Protein AF-A0A3P7HW09-F1 (afdb_monomer_lite)

Structure (mmCIF, N/CA/C/O backbone):
data_AF-A0A3P7HW09-F1
#
_entry.id   AF-A0A3P7HW09-F1
#
loop_
_atom_site.group_PDB
_atom_site.id
_atom_site.type_symbol
_atom_site.label_atom_id
_atom_site.label_alt_id
_atom_site.label_comp_id
_atom_site.label_asym_id
_atom_site.label_entity_id
_atom_site.label_seq_id
_atom_site.pdbx_PDB_ins_code
_atom_site.Cartn_x
_atom_site.Cartn_y
_atom_site.Cartn_z
_atom_site.occupancy
_atom_site.B_iso_or_equiv
_atom_site.auth_seq_id
_atom_site.auth_comp_id
_atom_site.auth_asym_id
_atom_site.auth_atom_id
_atom_site.pdbx_PDB_model_num
ATOM 1 N N . ILE A 1 1 ? 21.270 4.323 -43.200 1.00 62.78 1 ILE A N 1
ATOM 2 C CA . ILE A 1 1 ? 20.380 5.464 -42.872 1.00 62.78 1 ILE A CA 1
ATOM 3 C C . ILE A 1 1 ? 18.947 4.964 -42.692 1.00 62.78 1 ILE A C 1
ATOM 5 O O . ILE A 1 1 ? 18.526 4.910 -41.552 1.00 62.78 1 ILE A O 1
ATOM 9 N N . ILE A 1 2 ? 18.286 4.413 -43.722 1.00 70.62 2 ILE A N 1
ATOM 10 C CA . ILE A 1 2 ? 16.914 3.852 -43.611 1.00 70.62 2 ILE A CA 1
ATOM 11 C C . ILE A 1 2 ? 16.762 2.807 -42.480 1.00 70.62 2 ILE A C 1
ATOM 13 O O . ILE A 1 2 ? 15.769 2.814 -41.759 1.00 70.62 2 ILE A O 1
ATOM 17 N N . GLN A 1 3 ? 17.759 1.935 -42.275 1.00 79.44 3 GLN A N 1
ATOM 18 C CA . GLN A 1 3 ? 17.745 0.957 -41.176 1.00 79.44 3 GLN A CA 1
ATOM 19 C C . GLN A 1 3 ? 17.796 1.613 -39.780 1.00 79.44 3 GLN A C 1
ATOM 21 O O . GLN A 1 3 ? 17.077 1.188 -38.881 1.00 79.44 3 GLN A O 1
ATOM 26 N N . HIS A 1 4 ? 18.598 2.670 -39.602 1.00 86.94 4 HIS A N 1
ATOM 27 C CA . HIS A 1 4 ? 18.720 3.381 -38.319 1.00 86.94 4 HIS A CA 1
ATOM 28 C C . HIS A 1 4 ? 17.433 4.128 -37.960 1.00 86.94 4 HIS A C 1
ATOM 30 O O . HIS A 1 4 ? 17.040 4.165 -36.792 1.00 86.94 4 HIS A O 1
ATOM 36 N N . ASP A 1 5 ? 16.747 4.671 -38.967 1.00 86.19 5 ASP A N 1
ATOM 37 C CA . ASP A 1 5 ? 15.460 5.344 -38.788 1.00 86.19 5 ASP A CA 1
ATOM 38 C C . ASP A 1 5 ? 14.373 4.347 -38.350 1.00 86.19 5 ASP A C 1
ATOM 40 O O . ASP A 1 5 ? 13.615 4.618 -37.415 1.00 86.19 5 ASP A O 1
ATOM 44 N N . ALA A 1 6 ? 14.343 3.155 -38.959 1.00 90.50 6 ALA A N 1
ATOM 45 C CA . ALA A 1 6 ? 13.417 2.085 -38.588 1.00 90.50 6 ALA A CA 1
ATOM 46 C C . ALA A 1 6 ? 13.662 1.562 -37.160 1.00 90.50 6 ALA A C 1
ATOM 48 O O . ALA A 1 6 ? 12.720 1.426 -36.381 1.00 90.50 6 ALA A O 1
ATOM 49 N N . GLU A 1 7 ? 14.919 1.314 -36.784 1.00 90.56 7 GLU A N 1
ATOM 50 C CA . GLU A 1 7 ? 15.292 0.889 -35.426 1.00 90.56 7 GLU A CA 1
ATOM 51 C C . GLU A 1 7 ? 14.900 1.936 -34.369 1.00 90.56 7 GLU A C 1
ATOM 53 O O . GLU A 1 7 ? 14.330 1.594 -33.332 1.00 90.56 7 GLU A O 1
ATOM 58 N N . SER A 1 8 ? 15.135 3.221 -34.650 1.00 91.75 8 SER A N 1
ATOM 59 C CA . SER A 1 8 ? 14.781 4.325 -33.746 1.00 91.75 8 SER A CA 1
ATOM 60 C C . SER A 1 8 ? 13.266 4.490 -33.592 1.00 91.75 8 SER A C 1
ATOM 62 O O . SER A 1 8 ? 12.761 4.718 -32.487 1.00 91.75 8 SER A O 1
ATOM 64 N N . SER A 1 9 ? 12.525 4.344 -34.693 1.00 93.56 9 SER A N 1
ATOM 65 C CA . SER A 1 9 ? 11.061 4.343 -34.685 1.00 93.56 9 SER A CA 1
ATOM 66 C C . SER A 1 9 ? 10.514 3.187 -33.842 1.00 93.56 9 SER A C 1
ATOM 68 O O . SER A 1 9 ? 9.700 3.409 -32.941 1.00 93.56 9 SER A O 1
ATOM 70 N N . ASN A 1 10 ? 11.052 1.979 -34.036 1.00 95.38 10 ASN A N 1
ATOM 71 C CA . ASN A 1 10 ? 10.677 0.798 -33.261 1.00 95.38 10 ASN A CA 1
ATOM 72 C C . ASN A 1 10 ? 10.958 0.983 -31.763 1.00 95.38 10 ASN A C 1
ATOM 74 O O . ASN A 1 10 ? 10.102 0.663 -30.937 1.00 95.38 10 ASN A O 1
ATOM 78 N N . GLN A 1 11 ? 12.115 1.547 -31.398 1.00 94.88 11 GLN A N 1
ATOM 79 C CA . GLN A 1 11 ? 12.465 1.802 -29.997 1.00 94.88 11 GLN A CA 1
ATOM 80 C C . GLN A 1 11 ? 11.530 2.834 -29.350 1.00 94.88 11 GLN A C 1
ATOM 82 O O . GLN A 1 11 ? 11.140 2.691 -28.186 1.00 94.88 11 GLN A O 1
ATOM 87 N N . THR A 1 12 ? 11.121 3.853 -30.110 1.00 95.31 12 THR A N 1
ATOM 88 C CA . THR A 1 12 ? 10.157 4.868 -29.661 1.00 95.31 12 THR A CA 1
ATOM 89 C C . THR A 1 12 ? 8.784 4.244 -29.415 1.00 95.31 12 THR A C 1
ATOM 91 O O . THR A 1 12 ? 8.172 4.470 -28.368 1.00 95.31 12 THR A O 1
ATOM 94 N N . GLU A 1 13 ? 8.298 3.415 -30.342 1.00 97.06 13 GLU A N 1
ATOM 95 C CA . GLU A 1 13 ? 7.013 2.739 -30.184 1.00 97.06 13 GLU A CA 1
ATOM 96 C C . GLU A 1 13 ? 7.038 1.734 -29.025 1.00 97.06 13 GLU A C 1
ATOM 98 O O . GLU A 1 13 ? 6.112 1.702 -28.212 1.00 97.06 13 GLU A O 1
ATOM 103 N N . TYR A 1 14 ? 8.113 0.956 -28.895 1.00 97.62 14 TYR A N 1
ATOM 104 C CA . TYR A 1 14 ? 8.311 0.037 -27.778 1.00 97.62 14 TYR A CA 1
ATOM 105 C C . TYR A 1 14 ? 8.270 0.767 -26.428 1.00 97.62 14 TYR A C 1
ATOM 107 O O . TYR A 1 14 ? 7.512 0.379 -25.535 1.00 97.62 14 TYR A O 1
ATOM 115 N N . THR A 1 15 ? 9.008 1.874 -26.308 1.00 97.75 15 THR A N 1
ATOM 116 C CA . THR A 1 15 ? 9.030 2.740 -25.117 1.00 97.75 15 THR A CA 1
ATOM 117 C C . THR A 1 15 ? 7.631 3.248 -24.773 1.00 97.75 15 THR A C 1
ATOM 119 O O . THR A 1 15 ? 7.182 3.155 -23.625 1.00 97.75 15 THR A O 1
ATOM 122 N N . ARG A 1 16 ? 6.889 3.723 -25.778 1.00 98.00 16 ARG A N 1
ATOM 123 C CA . ARG A 1 16 ? 5.506 4.172 -25.604 1.00 98.00 16 ARG A CA 1
ATOM 124 C C . ARG A 1 16 ? 4.601 3.040 -25.116 1.00 98.00 16 ARG A C 1
ATOM 126 O O . ARG A 1 16 ? 3.890 3.213 -24.134 1.00 98.00 16 ARG A O 1
ATOM 133 N N . ARG A 1 17 ? 4.652 1.866 -25.748 1.00 98.50 17 ARG A N 1
ATOM 134 C CA . ARG A 1 17 ? 3.832 0.709 -25.350 1.00 98.50 17 ARG A CA 1
ATOM 135 C C . ARG A 1 17 ? 4.110 0.302 -23.902 1.00 98.50 17 ARG A C 1
ATOM 137 O O . ARG A 1 17 ? 3.175 0.129 -23.129 1.00 98.50 17 ARG A O 1
ATOM 144 N N . LYS A 1 18 ? 5.384 0.216 -23.503 1.00 98.50 18 LYS A N 1
ATOM 145 C CA . LYS A 1 18 ? 5.766 -0.145 -22.127 1.00 98.50 18 LYS A CA 1
ATOM 146 C C . LYS A 1 18 ? 5.299 0.873 -21.092 1.00 98.50 18 LYS A C 1
ATOM 148 O O . LYS A 1 18 ? 4.806 0.477 -20.036 1.00 98.50 18 LYS A O 1
ATOM 153 N N . THR A 1 19 ? 5.426 2.163 -21.388 1.00 98.00 19 THR A N 1
ATOM 154 C CA . THR A 1 19 ? 4.967 3.229 -20.484 1.00 98.00 19 THR A CA 1
ATOM 155 C C . THR A 1 19 ? 3.439 3.282 -20.395 1.00 98.00 19 THR A C 1
ATOM 157 O O . THR A 1 19 ? 2.901 3.418 -19.296 1.00 98.00 19 THR A O 1
ATOM 160 N N . ASP A 1 20 ? 2.724 3.085 -21.503 1.00 98.44 20 ASP A N 1
ATOM 161 C CA . ASP A 1 20 ? 1.259 3.011 -21.519 1.00 98.44 20 ASP A CA 1
ATOM 162 C C . ASP A 1 20 ? 0.737 1.782 -20.758 1.00 98.44 20 ASP A C 1
ATOM 164 O O . ASP A 1 20 ? -0.221 1.890 -19.989 1.00 98.44 20 ASP A O 1
ATOM 168 N N . ASP A 1 21 ? 1.374 0.621 -20.912 1.00 98.56 21 ASP A N 1
ATOM 169 C CA . ASP A 1 21 ? 1.003 -0.592 -20.179 1.00 98.56 21 ASP A CA 1
ATOM 170 C C . ASP A 1 21 ? 1.250 -0.449 -18.673 1.00 98.56 21 ASP A C 1
ATOM 172 O O . ASP A 1 21 ? 0.407 -0.856 -17.869 1.00 98.56 21 ASP A O 1
ATOM 176 N N . LEU A 1 22 ? 2.362 0.178 -18.271 1.00 98.69 22 LEU A N 1
ATOM 177 C CA . LEU A 1 22 ? 2.620 0.518 -16.870 1.00 98.69 22 LEU A CA 1
ATOM 178 C C . LEU A 1 22 ? 1.516 1.429 -16.313 1.00 98.69 22 LEU A C 1
ATOM 180 O O . LEU A 1 22 ? 0.900 1.098 -15.301 1.00 98.69 22 LEU A O 1
ATOM 184 N N . ARG A 1 23 ? 1.198 2.525 -17.014 1.00 98.31 23 ARG A N 1
ATOM 185 C CA . ARG A 1 23 ? 0.147 3.475 -16.610 1.00 98.31 23 ARG A CA 1
ATOM 186 C C . ARG A 1 23 ? -1.214 2.805 -16.463 1.00 98.31 23 ARG A C 1
ATOM 188 O O . ARG A 1 23 ? -1.929 3.074 -15.499 1.00 98.31 23 ARG A O 1
ATOM 195 N N . LYS A 1 24 ? -1.580 1.913 -17.389 1.00 98.62 24 LYS A N 1
ATOM 196 C CA . LYS A 1 24 ? -2.832 1.143 -17.307 1.00 98.62 24 LYS A CA 1
ATOM 197 C C . LYS A 1 24 ? -2.862 0.259 -16.062 1.00 98.62 24 LYS A C 1
ATOM 199 O O . LYS A 1 24 ? -3.871 0.258 -15.358 1.00 98.62 24 LYS A O 1
ATOM 204 N N . ARG A 1 25 ? -1.776 -0.468 -15.770 1.00 98.31 25 ARG A N 1
ATOM 205 C CA . ARG A 1 25 ? -1.680 -1.307 -14.563 1.00 98.31 25 ARG A CA 1
ATOM 206 C C . ARG A 1 25 ? -1.812 -0.474 -13.290 1.00 98.31 25 ARG A C 1
ATOM 208 O O . ARG A 1 25 ? -2.640 -0.812 -12.445 1.00 98.31 25 ARG A O 1
ATOM 215 N N . HIS A 1 26 ? -1.075 0.633 -13.188 1.00 98.50 26 HIS A N 1
ATOM 216 C CA . HIS A 1 26 ? -1.150 1.547 -12.042 1.00 98.50 26 HIS A CA 1
ATOM 217 C C . HIS A 1 26 ? -2.559 2.104 -11.851 1.00 98.50 26 HIS A C 1
ATOM 219 O O . HIS A 1 26 ? -3.110 2.028 -10.757 1.00 98.50 26 HIS A O 1
ATOM 225 N N . ALA A 1 27 ? -3.202 2.557 -12.929 1.00 98.44 27 ALA A N 1
ATOM 226 C CA . ALA A 1 27 ? -4.572 3.057 -12.874 1.00 98.44 27 ALA A CA 1
ATOM 227 C C . ALA A 1 27 ? -5.571 1.994 -12.386 1.00 98.44 27 ALA A C 1
ATOM 229 O O . ALA A 1 27 ? -6.490 2.313 -11.633 1.00 98.44 27 ALA A O 1
ATOM 230 N N . ILE A 1 28 ? -5.407 0.729 -12.790 1.00 98.19 28 ILE A N 1
ATOM 231 C CA . ILE A 1 28 ? -6.250 -0.373 -12.306 1.00 98.19 28 ILE A CA 1
ATOM 232 C C . ILE A 1 28 ? -6.045 -0.591 -10.803 1.00 98.19 28 ILE A C 1
ATOM 234 O O . ILE A 1 28 ? -7.034 -0.673 -10.074 1.00 98.19 28 ILE A O 1
ATOM 238 N N . GLN A 1 29 ? -4.799 -0.636 -10.327 1.00 97.62 29 GLN A N 1
ATOM 239 C CA . GLN A 1 29 ? -4.497 -0.810 -8.902 1.00 97.62 29 GLN A CA 1
ATOM 240 C C . GLN A 1 29 ? -5.083 0.329 -8.060 1.00 97.62 29 GLN A C 1
ATOM 242 O O . GLN A 1 29 ? -5.795 0.073 -7.088 1.00 97.62 29 GLN A O 1
ATOM 247 N N . SER A 1 30 ? -4.882 1.581 -8.475 1.00 97.75 30 SER A N 1
ATOM 248 C CA . SER A 1 30 ? -5.405 2.750 -7.759 1.00 97.75 30 SER A CA 1
ATOM 249 C C . SER A 1 30 ? -6.937 2.800 -7.779 1.00 97.75 30 SER A C 1
ATOM 251 O O . SER A 1 30 ? -7.558 3.241 -6.817 1.00 97.75 30 SER A O 1
ATOM 253 N N . ARG A 1 31 ? -7.587 2.276 -8.830 1.00 97.69 31 ARG A N 1
ATOM 254 C CA . ARG A 1 31 ? -9.055 2.110 -8.867 1.00 97.69 31 ARG A CA 1
ATOM 255 C C . ARG A 1 31 ? -9.558 1.007 -7.935 1.00 97.69 31 ARG A C 1
ATOM 257 O O . ARG A 1 31 ? -10.672 1.109 -7.424 1.00 97.69 31 ARG A O 1
ATOM 264 N N . GLN A 1 32 ? -8.780 -0.052 -7.731 1.00 96.88 32 GLN A N 1
ATOM 265 C CA . GLN A 1 32 ? -9.148 -1.169 -6.855 1.00 96.88 32 GLN A CA 1
ATOM 266 C C . GLN A 1 32 ? -8.907 -0.853 -5.374 1.00 96.88 32 GLN A C 1
ATOM 268 O O . GLN A 1 32 ? -9.693 -1.278 -4.523 1.00 96.88 32 GLN A O 1
ATOM 273 N N . GLN A 1 33 ? -7.884 -0.056 -5.065 1.00 97.00 33 GLN A N 1
ATOM 274 C CA . GLN A 1 33 ? -7.458 0.251 -3.700 1.00 97.00 33 GLN A CA 1
ATOM 275 C C . GLN A 1 33 ? -8.593 0.748 -2.777 1.00 97.00 33 GLN A C 1
ATOM 277 O O . GLN A 1 33 ? -8.732 0.188 -1.686 1.00 97.00 33 GLN A O 1
ATOM 282 N N . PRO A 1 34 ? -9.480 1.691 -3.166 1.00 97.31 34 PRO A N 1
ATOM 283 C CA . PRO A 1 34 ? -10.576 2.130 -2.299 1.00 97.31 34 PRO A CA 1
ATOM 284 C C . PRO A 1 34 ? -11.496 0.992 -1.846 1.00 97.31 34 PRO A C 1
ATOM 286 O O . PRO A 1 34 ? -12.012 1.010 -0.729 1.00 97.31 34 PRO A O 1
ATOM 289 N N . ARG A 1 35 ? -11.710 -0.021 -2.696 1.00 97.25 35 ARG A N 1
ATOM 290 C CA . ARG A 1 35 ? -12.539 -1.185 -2.360 1.00 97.25 35 ARG A CA 1
ATOM 291 C C . ARG A 1 35 ? -11.860 -2.064 -1.312 1.00 97.25 35 ARG A C 1
ATOM 293 O O . ARG A 1 35 ? -12.520 -2.514 -0.377 1.00 97.25 35 ARG A O 1
ATOM 300 N N . GLU A 1 36 ? -10.560 -2.296 -1.452 1.00 95.38 36 GLU A N 1
ATOM 301 C CA . GLU A 1 36 ? -9.783 -3.094 -0.499 1.00 95.38 36 GLU A CA 1
ATOM 302 C C . GLU A 1 36 ? -9.661 -2.405 0.862 1.00 95.38 36 GLU A C 1
ATOM 304 O O . GLU A 1 36 ? -9.820 -3.052 1.901 1.00 95.38 36 GLU A O 1
ATOM 309 N N . LEU A 1 37 ? -9.439 -1.087 0.862 1.00 97.62 37 LEU A N 1
ATOM 310 C CA . LEU A 1 37 ? -9.396 -0.281 2.081 1.00 97.62 37 LEU A CA 1
ATOM 311 C C . LEU A 1 37 ? -10.737 -0.325 2.816 1.00 97.62 37 LEU A C 1
ATOM 313 O O . LEU A 1 37 ? -10.755 -0.619 4.010 1.00 97.62 37 LEU A O 1
ATOM 317 N N . LYS A 1 38 ? -11.861 -0.161 2.103 1.00 97.50 38 LYS A N 1
ATOM 318 C CA . LYS A 1 38 ? -13.209 -0.295 2.685 1.00 97.50 38 LYS A CA 1
ATOM 319 C C . LYS A 1 38 ? -13.444 -1.664 3.320 1.00 97.50 38 LYS A C 1
ATOM 321 O O . LYS A 1 38 ? -14.077 -1.755 4.371 1.00 97.50 38 LYS A O 1
ATOM 326 N N . LEU A 1 39 ? -12.941 -2.739 2.708 1.00 97.19 39 LEU A N 1
ATOM 327 C CA . LEU A 1 39 ? -13.073 -4.085 3.268 1.00 97.19 39 LEU A CA 1
ATOM 328 C C . LEU A 1 39 ? -12.307 -4.222 4.593 1.00 97.19 39 LEU A C 1
ATOM 330 O O . LEU A 1 39 ? -12.854 -4.751 5.563 1.00 97.19 39 LEU A O 1
ATOM 334 N N . LYS A 1 40 ? -11.070 -3.716 4.655 1.00 96.38 40 LYS A N 1
ATOM 335 C CA . LYS A 1 40 ? -10.258 -3.715 5.885 1.00 96.38 40 LYS A CA 1
ATOM 336 C C . LYS A 1 40 ? -10.859 -2.819 6.962 1.00 96.38 40 LYS A C 1
ATOM 338 O O . LYS A 1 40 ? -10.965 -3.228 8.115 1.00 96.38 40 LYS A O 1
ATOM 343 N N . GLU A 1 41 ? -11.335 -1.638 6.588 1.00 97.00 41 GLU A N 1
ATOM 344 C CA . GLU A 1 41 ? -12.040 -0.729 7.488 1.00 97.00 41 GLU A CA 1
ATOM 345 C C . GLU A 1 41 ? -13.277 -1.402 8.104 1.00 97.00 41 GLU A C 1
ATOM 347 O O . GLU A 1 41 ? -13.482 -1.354 9.318 1.00 97.00 41 GLU A O 1
ATOM 352 N N . ALA A 1 42 ? -14.075 -2.113 7.300 1.00 97.06 42 ALA A N 1
ATOM 353 C CA . ALA A 1 42 ? -15.235 -2.852 7.793 1.00 97.06 42 ALA A CA 1
ATOM 354 C C . ALA A 1 42 ? -14.854 -3.947 8.809 1.00 97.06 42 ALA A C 1
ATOM 356 O O . ALA A 1 42 ? -15.593 -4.177 9.774 1.00 97.06 42 ALA A O 1
ATOM 357 N N . GLN A 1 43 ? -13.702 -4.602 8.631 1.00 96.62 43 GLN A N 1
ATOM 358 C CA . GLN A 1 43 ? -13.171 -5.575 9.591 1.00 96.62 43 GLN A CA 1
ATOM 359 C C . GLN A 1 43 ? -12.780 -4.905 10.915 1.00 96.62 43 GLN A C 1
ATOM 361 O O . GLN A 1 43 ? -13.212 -5.372 11.972 1.00 96.62 43 GLN A O 1
ATOM 366 N N . ILE A 1 44 ? -12.059 -3.779 10.869 1.00 95.94 44 ILE A N 1
ATOM 367 C CA . ILE A 1 44 ? -11.683 -3.003 12.064 1.00 95.94 44 ILE A CA 1
ATOM 368 C C . ILE A 1 44 ? -12.944 -2.519 12.800 1.00 95.94 44 ILE A C 1
ATOM 370 O O . ILE A 1 44 ? -13.101 -2.739 14.002 1.00 95.94 44 ILE A O 1
ATOM 374 N N . ARG A 1 45 ? -13.933 -1.979 12.073 1.00 95.75 45 ARG A N 1
ATOM 375 C CA . ARG A 1 45 ? -15.230 -1.567 12.643 1.00 95.75 45 ARG A CA 1
ATOM 376 C C . ARG A 1 45 ? -15.995 -2.734 13.275 1.00 95.75 45 ARG A C 1
ATOM 378 O O . ARG A 1 45 ? -16.711 -2.550 14.262 1.00 95.75 45 ARG A O 1
ATOM 385 N N . LY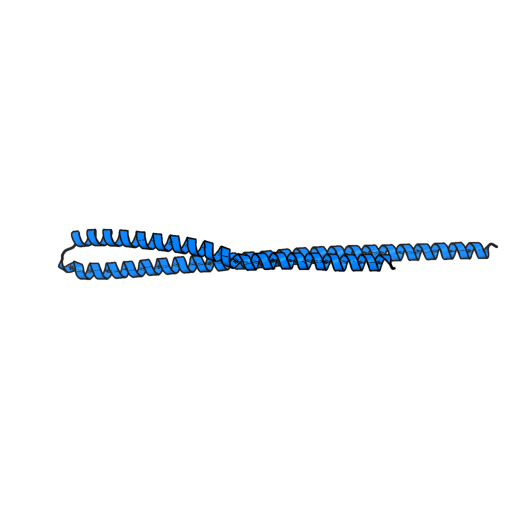S A 1 46 ? -15.900 -3.947 12.720 1.00 96.88 46 LYS A N 1
ATOM 386 C CA . LYS A 1 46 ? -16.501 -5.150 13.324 1.00 96.88 46 LYS A CA 1
ATOM 387 C C . LYS A 1 46 ? -15.826 -5.489 14.656 1.00 96.88 46 LYS A C 1
ATOM 389 O O . LYS A 1 46 ? -16.536 -5.744 15.628 1.00 96.88 46 LYS A O 1
ATOM 394 N N . GLN A 1 47 ? -14.496 -5.443 14.710 1.00 95.56 47 GLN A N 1
ATOM 395 C CA . GLN A 1 47 ? -13.731 -5.671 15.938 1.00 95.56 47 GLN A CA 1
ATOM 396 C C . GLN A 1 47 ? -14.064 -4.627 17.011 1.00 95.56 47 GLN A C 1
ATOM 398 O O . GLN A 1 47 ? -14.349 -5.006 18.145 1.00 95.56 47 GLN A O 1
ATOM 403 N N . PHE A 1 48 ? -14.158 -3.344 16.643 1.00 95.81 48 PHE A N 1
ATOM 404 C CA . PHE A 1 48 ? -14.580 -2.279 17.558 1.00 95.81 48 PHE A CA 1
ATOM 405 C C . PHE A 1 48 ? -15.953 -2.544 18.175 1.00 95.81 48 PHE A C 1
ATOM 407 O O . PHE A 1 48 ? -16.109 -2.526 19.397 1.00 95.81 48 PHE A O 1
ATOM 414 N N . ARG A 1 49 ? -16.955 -2.862 17.343 1.00 95.44 49 ARG A N 1
ATOM 415 C CA . ARG A 1 49 ? -18.307 -3.185 17.829 1.00 95.44 49 ARG A CA 1
ATOM 416 C C . ARG A 1 49 ? -18.289 -4.346 18.822 1.00 95.44 49 ARG A C 1
ATOM 418 O O . ARG A 1 49 ? -19.002 -4.310 19.826 1.00 95.44 49 ARG A O 1
ATOM 425 N N . GLN A 1 50 ? -17.469 -5.363 18.566 1.00 96.31 50 GLN A N 1
ATOM 426 C CA . GLN A 1 50 ? -17.308 -6.493 19.474 1.00 96.31 50 GLN A CA 1
ATOM 427 C C . GLN A 1 50 ? -16.627 -6.085 20.788 1.00 96.31 50 GLN A C 1
ATOM 429 O O . GLN A 1 50 ? -17.104 -6.477 21.854 1.00 96.31 50 GLN A O 1
ATOM 434 N N . ALA A 1 51 ? -15.585 -5.253 20.738 1.00 94.25 51 ALA A N 1
ATOM 435 C CA . ALA A 1 51 ? -14.905 -4.734 21.922 1.00 94.25 51 ALA A CA 1
ATOM 436 C C . ALA A 1 51 ? -15.847 -3.903 22.809 1.00 94.25 51 ALA A C 1
ATOM 438 O O . ALA A 1 51 ? -15.950 -4.162 24.009 1.00 94.25 51 ALA A O 1
ATOM 439 N N . VAL A 1 52 ? -16.618 -2.980 22.222 1.00 94.31 52 VAL A N 1
ATOM 440 C CA . VAL A 1 52 ? -17.610 -2.166 22.949 1.00 94.31 52 VAL A CA 1
ATOM 441 C C . VAL A 1 52 ? -18.689 -3.042 23.581 1.00 94.31 52 VAL A C 1
ATOM 443 O O . VAL A 1 52 ? -19.056 -2.833 24.740 1.00 94.31 52 VAL A O 1
ATOM 446 N N . LYS A 1 53 ? -19.179 -4.061 22.862 1.00 95.50 53 LYS A N 1
ATOM 447 C CA . LYS A 1 53 ? -20.168 -5.010 23.394 1.00 95.50 53 LYS A CA 1
ATOM 448 C C . LYS A 1 53 ? -19.626 -5.759 24.613 1.00 95.50 53 LYS A C 1
ATOM 450 O O . LYS A 1 53 ? -20.317 -5.849 25.629 1.00 95.50 53 LYS A O 1
ATOM 455 N N . THR A 1 54 ? -18.394 -6.257 24.535 1.00 94.81 54 THR A N 1
ATOM 456 C CA . THR A 1 54 ? -17.726 -6.940 25.651 1.00 94.81 54 THR A CA 1
ATOM 457 C C . THR A 1 54 ? -17.529 -6.000 26.838 1.00 94.81 54 THR A C 1
ATOM 459 O O . THR A 1 54 ? -17.945 -6.337 27.946 1.00 94.81 54 THR A O 1
ATOM 462 N N . GLN A 1 55 ? -16.999 -4.796 26.604 1.00 91.50 55 GLN A N 1
ATOM 463 C CA . GLN A 1 55 ? -16.780 -3.789 27.645 1.00 91.50 55 GLN A CA 1
ATOM 464 C C . GLN A 1 55 ? -18.094 -3.388 28.330 1.00 91.50 55 GLN A C 1
ATOM 466 O O . GLN A 1 55 ? -18.138 -3.243 29.548 1.00 91.50 55 GLN A O 1
ATOM 471 N N . THR A 1 56 ? -19.186 -3.273 27.568 1.00 93.19 56 THR A N 1
ATOM 472 C CA . THR A 1 56 ? -20.524 -2.968 28.099 1.00 93.19 56 THR A CA 1
ATOM 473 C C . THR A 1 56 ? -21.051 -4.093 28.986 1.00 93.19 56 THR A C 1
ATOM 475 O O . THR A 1 56 ? -21.616 -3.829 30.046 1.00 93.19 56 THR A O 1
ATOM 478 N N . ARG A 1 57 ? -20.861 -5.358 28.588 1.00 94.88 57 ARG A N 1
ATOM 479 C CA . ARG A 1 57 ? -21.273 -6.514 29.400 1.00 94.88 57 ARG A CA 1
ATOM 480 C C . ARG A 1 57 ? -20.476 -6.594 30.703 1.00 94.88 57 ARG A C 1
ATOM 482 O O . ARG A 1 57 ? -21.070 -6.794 31.757 1.00 94.88 57 ARG A O 1
ATOM 489 N N . GLN A 1 58 ? -19.159 -6.411 30.625 1.00 92.00 58 GLN A N 1
ATOM 490 C CA . GLN A 1 58 ? -18.273 -6.391 31.792 1.00 92.00 58 GLN A CA 1
ATOM 491 C C . GLN A 1 58 ? -18.626 -5.247 32.745 1.00 92.00 58 GLN A C 1
ATOM 493 O O . GLN A 1 58 ? -18.711 -5.462 33.948 1.00 92.00 58 GLN A O 1
ATOM 498 N N . PHE A 1 59 ? -18.904 -4.058 32.204 1.00 92.88 59 PHE A N 1
ATOM 499 C CA . PHE A 1 59 ? -19.328 -2.906 32.992 1.00 92.88 59 PHE A CA 1
ATOM 500 C C . PHE A 1 59 ? -20.617 -3.180 33.770 1.00 92.88 59 PHE A C 1
ATOM 502 O O . PHE A 1 59 ? -20.655 -2.950 34.973 1.00 92.88 59 PHE A O 1
ATOM 509 N N . LYS A 1 60 ? -21.650 -3.724 33.109 1.00 93.94 60 LYS A N 1
ATOM 510 C CA . LYS A 1 60 ? -22.917 -4.068 33.774 1.00 93.94 60 LYS A CA 1
ATOM 511 C C . LYS A 1 60 ? -22.710 -5.069 34.910 1.00 93.94 60 LYS A C 1
ATOM 513 O O . LYS A 1 60 ? -23.258 -4.876 35.987 1.00 93.94 60 LYS A O 1
ATOM 518 N N . LEU A 1 61 ? -21.903 -6.106 34.682 1.00 94.50 61 LEU A N 1
ATOM 519 C CA . LEU A 1 61 ? -21.597 -7.111 35.701 1.00 94.50 61 LEU A CA 1
ATOM 520 C C . LEU A 1 61 ? -20.876 -6.491 36.908 1.00 94.50 61 LEU A C 1
ATOM 522 O O . LEU A 1 61 ? -21.293 -6.706 38.043 1.00 94.50 61 LEU A O 1
ATOM 526 N N . TYR A 1 62 ? -19.845 -5.683 36.657 1.00 93.44 62 TYR A N 1
ATOM 527 C CA . TYR A 1 62 ? -19.100 -4.995 37.709 1.00 93.44 62 TYR A CA 1
ATOM 528 C C . TYR A 1 62 ? -19.982 -4.015 38.492 1.00 93.44 62 TYR A C 1
ATOM 530 O O . TYR A 1 62 ? -19.943 -3.991 39.719 1.00 93.44 62 TYR A O 1
ATOM 538 N N . GLN A 1 63 ? -20.831 -3.256 37.795 1.00 93.94 63 GLN A N 1
ATOM 539 C CA . GLN A 1 63 ? -21.797 -2.359 38.420 1.00 93.94 63 GLN A CA 1
ATOM 540 C C . GLN A 1 63 ? -22.740 -3.125 39.354 1.00 93.94 63 GLN A C 1
ATOM 542 O O . GLN A 1 63 ? -22.933 -2.702 40.488 1.00 93.94 63 GLN A O 1
ATOM 547 N N . THR A 1 64 ? -23.302 -4.257 38.914 1.00 94.31 64 THR A N 1
ATOM 548 C CA . THR A 1 64 ? -24.177 -5.084 39.759 1.00 94.31 64 THR A CA 1
ATOM 549 C C . THR A 1 64 ? -23.458 -5.573 41.014 1.00 94.31 64 THR A C 1
ATOM 551 O O . THR A 1 64 ? -23.998 -5.433 42.107 1.00 94.31 64 THR A O 1
ATOM 554 N N . GLN A 1 65 ? -22.241 -6.104 40.876 1.00 94.19 65 GLN A N 1
ATOM 555 C CA . GLN A 1 65 ? -21.461 -6.608 42.010 1.00 94.19 65 GLN A CA 1
ATOM 556 C C . GLN A 1 65 ? -21.124 -5.502 43.016 1.00 94.19 65 GLN A C 1
ATOM 558 O O . GLN A 1 65 ? -21.268 -5.697 44.219 1.00 94.19 65 GLN A O 1
ATOM 563 N N . LEU A 1 66 ? -20.727 -4.322 42.532 1.00 93.19 66 LEU A N 1
ATOM 564 C CA . LEU A 1 66 ? -20.365 -3.204 43.400 1.00 93.19 66 LEU A CA 1
ATOM 565 C C . LEU A 1 66 ? -21.581 -2.644 44.156 1.00 93.19 66 LEU A C 1
ATOM 567 O O . LEU A 1 66 ? -21.481 -2.359 45.343 1.00 93.19 66 LEU A O 1
ATOM 571 N N . MET A 1 67 ? -22.743 -2.555 43.500 1.00 92.12 67 MET A N 1
ATOM 572 C CA . MET A 1 67 ? -23.994 -2.109 44.136 1.00 92.12 67 MET A CA 1
ATOM 573 C C . MET A 1 67 ? -24.508 -3.094 45.196 1.00 92.12 67 MET A C 1
ATOM 575 O O . MET A 1 67 ? -25.151 -2.674 46.151 1.00 92.12 67 MET A O 1
ATOM 579 N N . GLN A 1 68 ? -24.243 -4.396 45.040 1.00 93.75 68 GLN A N 1
ATOM 580 C CA . GLN A 1 68 ? -24.591 -5.407 46.048 1.00 93.75 68 GLN A CA 1
ATOM 581 C C . GLN A 1 68 ? -23.702 -5.327 47.295 1.00 93.75 68 GLN A C 1
ATOM 583 O O . GLN A 1 68 ? -24.159 -5.667 48.382 1.00 93.75 68 GLN A O 1
ATOM 588 N N . ALA A 1 69 ? -22.448 -4.899 47.137 1.00 93.38 69 ALA A N 1
ATOM 589 C CA . ALA A 1 69 ? -21.481 -4.806 48.226 1.00 93.38 69 ALA A CA 1
ATOM 590 C C . ALA A 1 69 ? -21.509 -3.453 48.965 1.00 93.38 69 ALA A C 1
ATOM 592 O O . ALA A 1 69 ? -21.096 -3.392 50.120 1.00 93.38 69 ALA A O 1
ATOM 593 N N . ALA A 1 70 ? -21.964 -2.378 48.312 1.00 92.94 70 ALA A N 1
ATOM 594 C CA . ALA A 1 70 ? -21.929 -1.021 48.858 1.00 92.94 70 ALA A CA 1
ATOM 595 C C . ALA A 1 70 ? -23.196 -0.644 49.665 1.00 92.94 70 ALA A C 1
ATOM 597 O O . ALA A 1 70 ? -24.300 -1.070 49.296 1.00 92.94 70 ALA A O 1
ATOM 598 N N . PRO A 1 71 ? -23.078 0.214 50.701 1.00 94.50 71 PRO A N 1
ATOM 599 C CA . PRO A 1 71 ? -24.217 0.841 51.380 1.00 94.50 71 PRO A CA 1
ATOM 600 C C . PRO A 1 71 ? -25.096 1.654 50.418 1.00 94.50 71 PRO A C 1
ATOM 602 O O . PRO A 1 71 ? -24.600 2.244 49.456 1.00 94.50 71 PRO A O 1
ATOM 605 N N . LYS A 1 72 ? -26.409 1.719 50.675 1.00 93.12 72 LYS A N 1
ATOM 606 C CA . LYS A 1 72 ? -27.380 2.375 49.772 1.00 93.12 72 LYS A CA 1
ATOM 607 C C . LYS A 1 72 ? -27.111 3.868 49.592 1.00 93.12 72 LYS A C 1
ATOM 609 O O . LYS A 1 72 ? -27.387 4.418 48.528 1.00 93.12 72 LYS A O 1
ATOM 614 N N . GLU A 1 73 ? -26.577 4.511 50.620 1.00 94.75 73 GLU A N 1
ATOM 615 C CA . GLU A 1 73 ? -26.239 5.931 50.654 1.00 94.75 73 GLU A CA 1
ATOM 616 C C . GLU A 1 73 ? -25.161 6.271 49.609 1.00 94.75 73 GLU A C 1
ATOM 618 O O . GLU A 1 73 ? -25.198 7.342 49.003 1.00 94.75 73 GLU A O 1
ATOM 623 N N . GLU A 1 74 ? -24.258 5.327 49.321 1.00 93.81 74 GLU A N 1
ATOM 624 C CA . GLU A 1 74 ? -23.152 5.491 48.370 1.00 93.81 74 GLU A CA 1
ATOM 625 C C . GLU A 1 74 ? -23.550 5.168 46.918 1.00 93.81 74 GLU A C 1
ATOM 627 O O . GLU A 1 74 ? -22.853 5.545 45.971 1.00 93.81 74 GLU A O 1
ATOM 632 N N . HIS A 1 75 ? -24.690 4.500 46.692 1.00 93.00 75 HIS A N 1
ATOM 633 C CA . HIS A 1 75 ? -25.080 3.986 45.366 1.00 93.00 75 HIS A CA 1
ATOM 634 C C . HIS A 1 75 ? -25.136 5.074 44.291 1.00 93.00 75 HIS A C 1
ATOM 636 O O . HIS A 1 75 ? -24.718 4.846 43.153 1.00 93.00 75 HIS A O 1
ATOM 642 N N . LYS A 1 76 ? -25.627 6.270 44.635 1.00 94.00 76 LYS A N 1
ATOM 643 C CA . LYS A 1 76 ? -25.738 7.393 43.691 1.00 94.00 76 LYS A CA 1
ATOM 644 C C . LYS A 1 76 ? -24.365 7.878 43.224 1.00 94.00 76 LYS A C 1
ATOM 646 O O . LYS A 1 76 ? -24.165 8.119 42.028 1.00 94.00 76 LYS A O 1
ATOM 651 N N . GLU A 1 77 ? -23.431 8.025 44.156 1.00 94.25 77 GLU A N 1
ATOM 652 C CA . GLU A 1 77 ? -22.076 8.467 43.850 1.00 94.25 77 GLU A CA 1
ATOM 653 C C . GLU A 1 77 ? -21.348 7.411 43.016 1.00 94.25 77 GLU A C 1
ATOM 655 O O . GLU A 1 77 ? -20.844 7.718 41.932 1.00 94.25 77 GLU A O 1
ATOM 660 N N . ILE A 1 78 ? -21.396 6.148 43.450 1.00 92.62 78 ILE A N 1
ATOM 661 C CA . ILE A 1 78 ? -20.763 5.032 42.744 1.00 92.62 78 ILE A CA 1
ATOM 662 C C . ILE A 1 78 ? -21.310 4.912 41.314 1.00 92.62 78 ILE A C 1
ATOM 664 O O . ILE A 1 78 ? -20.534 4.787 40.365 1.00 92.62 78 ILE A O 1
ATOM 668 N N . ALA A 1 79 ? -22.630 4.993 41.115 1.00 90.69 79 ALA A N 1
ATOM 669 C CA . ALA A 1 79 ? -23.233 4.921 39.783 1.00 90.69 79 ALA A CA 1
ATOM 670 C C . ALA A 1 79 ? -22.744 6.051 38.860 1.00 90.69 79 ALA A C 1
ATOM 672 O O . ALA A 1 79 ? -22.488 5.819 37.675 1.00 90.69 79 ALA A O 1
ATOM 673 N N . THR A 1 80 ? -22.574 7.258 39.406 1.00 93.62 80 THR A N 1
ATOM 674 C CA . THR A 1 80 ? -22.072 8.422 38.664 1.00 93.62 80 THR A CA 1
ATOM 675 C C . THR A 1 80 ? -20.614 8.218 38.254 1.00 93.62 80 TH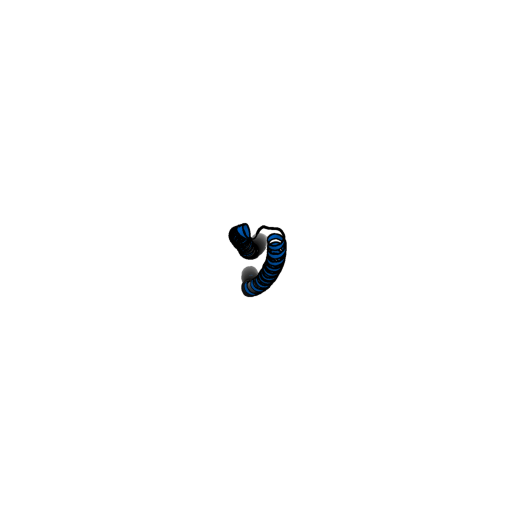R A C 1
ATOM 677 O O . THR A 1 80 ? -20.287 8.328 37.070 1.00 93.62 80 THR A O 1
ATOM 680 N N . GLN A 1 81 ? -19.751 7.830 39.198 1.00 93.38 81 GLN A N 1
ATOM 681 C CA . GLN A 1 81 ? -18.336 7.563 38.928 1.00 93.38 81 GLN A CA 1
ATOM 682 C C . GLN A 1 81 ? -18.147 6.430 37.908 1.00 93.38 81 GLN A C 1
ATOM 684 O O . GLN A 1 81 ? -17.325 6.529 36.995 1.00 93.38 81 GLN A O 1
ATOM 689 N N . LEU A 1 82 ? -18.921 5.349 38.035 1.00 91.75 82 LEU A N 1
ATOM 690 C CA . LEU A 1 82 ? -18.884 4.219 37.110 1.00 91.75 82 LEU A CA 1
ATOM 691 C C . LEU A 1 82 ? -19.277 4.631 35.689 1.00 91.75 82 LEU A C 1
ATOM 693 O O . LEU A 1 82 ? -18.591 4.263 34.734 1.00 91.75 82 LEU A O 1
ATOM 697 N N . LYS A 1 83 ? -20.347 5.417 35.538 1.00 90.94 83 LYS A N 1
ATOM 698 C CA . LYS A 1 83 ? -20.799 5.900 34.229 1.00 90.94 83 LYS A CA 1
ATOM 699 C C . LYS A 1 83 ? -19.741 6.771 33.551 1.00 90.94 83 LYS A C 1
ATOM 701 O O . LYS A 1 83 ? -19.491 6.589 32.359 1.00 90.94 83 LYS A O 1
ATOM 706 N N . GLU A 1 84 ? -19.078 7.656 34.294 1.00 94.31 84 GLU A N 1
ATOM 707 C CA . GLU A 1 84 ? -17.994 8.468 33.730 1.00 94.31 84 GLU A CA 1
ATOM 708 C C . GLU A 1 84 ? -16.772 7.629 33.349 1.00 94.31 84 GLU A C 1
ATOM 710 O O . GLU A 1 84 ? -16.248 7.775 32.243 1.00 94.31 84 GLU A O 1
ATOM 715 N N . LYS A 1 85 ? -16.376 6.655 34.181 1.00 92.38 85 LYS A N 1
ATOM 716 C CA . LYS A 1 85 ? -15.321 5.692 33.815 1.00 92.38 85 LYS A CA 1
ATOM 717 C C . LYS A 1 85 ? -15.675 4.918 32.542 1.00 92.38 85 LYS A C 1
ATOM 719 O O . LYS A 1 85 ? -14.817 4.733 31.679 1.00 92.38 85 LYS A O 1
ATOM 724 N N . GLN A 1 86 ? -16.931 4.493 32.389 1.00 91.19 86 GLN A N 1
ATOM 725 C CA . GLN A 1 86 ? -17.399 3.810 31.182 1.00 91.19 86 GLN A CA 1
ATOM 726 C C . GLN A 1 86 ? -17.325 4.722 29.954 1.00 91.19 86 GLN A C 1
ATOM 728 O O . GLN A 1 86 ? -16.815 4.302 28.915 1.00 91.19 86 GLN A O 1
ATOM 733 N N . LYS A 1 87 ? -17.807 5.964 30.067 1.00 92.31 87 LYS A N 1
ATOM 734 C CA . LYS A 1 87 ? -17.772 6.954 28.986 1.00 92.31 87 LYS A CA 1
ATOM 735 C C . LYS A 1 87 ? -16.337 7.238 28.547 1.00 92.31 87 LYS A C 1
ATOM 737 O O . LYS A 1 87 ? -16.052 7.175 27.354 1.00 92.31 87 LYS A O 1
ATOM 742 N N . HIS A 1 88 ? -15.432 7.463 29.499 1.00 95.06 88 HIS A N 1
ATOM 743 C CA . HIS A 1 88 ? -14.012 7.666 29.219 1.00 95.06 88 HIS A CA 1
ATOM 744 C C . HIS A 1 88 ? -13.386 6.441 28.536 1.00 95.06 88 HIS A C 1
ATOM 746 O O . HIS A 1 88 ? -12.685 6.574 27.534 1.00 95.06 88 HIS A O 1
ATOM 752 N N . ARG A 1 89 ? -13.698 5.228 29.010 1.00 92.88 89 ARG A N 1
ATOM 753 C CA . ARG A 1 89 ? -13.201 3.985 28.404 1.00 92.88 89 ARG A CA 1
ATOM 754 C C . ARG A 1 89 ? -13.696 3.790 26.971 1.00 92.88 89 ARG A C 1
ATOM 756 O O . ARG A 1 89 ? -12.916 3.366 26.124 1.00 92.88 89 ARG A O 1
ATOM 763 N N . ILE A 1 90 ? -14.970 4.076 26.699 1.00 90.88 90 ILE A N 1
ATOM 764 C CA . ILE A 1 90 ? -15.534 3.995 25.345 1.00 90.88 90 ILE A CA 1
ATOM 765 C C . ILE A 1 90 ? -14.891 5.046 24.441 1.00 90.88 90 ILE A C 1
ATOM 767 O O . ILE A 1 90 ? -14.500 4.699 23.335 1.00 90.88 90 ILE A O 1
ATOM 771 N N . ALA A 1 91 ? -14.730 6.285 24.914 1.00 93.75 91 ALA A N 1
ATOM 772 C CA . ALA A 1 91 ? -14.067 7.342 24.152 1.00 93.75 91 ALA A CA 1
ATOM 773 C C . ALA A 1 91 ? -12.634 6.945 23.763 1.00 93.75 91 ALA A C 1
ATOM 775 O O . ALA A 1 91 ? -12.271 7.050 22.596 1.00 93.75 91 ALA A O 1
ATOM 776 N N . LEU A 1 92 ? -11.863 6.389 24.705 1.00 94.62 92 LEU A N 1
ATOM 777 C CA . LEU A 1 92 ? -10.517 5.886 24.431 1.00 94.62 92 LEU A CA 1
ATOM 778 C C . LEU A 1 92 ? -10.518 4.778 23.369 1.00 94.62 92 LEU A C 1
ATOM 780 O O . LEU A 1 92 ? -9.694 4.811 22.459 1.00 94.62 92 LEU A O 1
ATOM 784 N N . LEU A 1 93 ? -11.437 3.809 23.469 1.00 93.25 93 LEU A N 1
ATOM 785 C CA . LEU A 1 93 ? -11.570 2.761 22.454 1.00 93.25 93 LEU A CA 1
ATOM 786 C C . LEU A 1 93 ? -11.887 3.374 21.086 1.00 93.25 93 LEU A C 1
ATOM 788 O O . LEU A 1 93 ? -11.225 3.028 20.115 1.00 93.25 93 LEU A O 1
ATOM 792 N N . THR A 1 94 ? -12.845 4.300 21.003 1.00 94.38 94 THR A N 1
ATOM 793 C CA . THR A 1 94 ? -13.188 4.989 19.750 1.00 94.38 94 THR A CA 1
ATOM 794 C C . THR A 1 94 ? -11.958 5.638 19.120 1.00 94.38 94 THR A C 1
ATOM 796 O O . THR A 1 94 ? -11.641 5.314 17.978 1.00 94.38 94 THR A O 1
ATOM 799 N N . SER A 1 95 ? -11.206 6.444 19.877 1.00 96.06 95 SER A N 1
ATOM 800 C CA . SER A 1 95 ? -10.000 7.109 19.369 1.00 96.06 95 SER A CA 1
ATOM 801 C C . SER A 1 95 ? -8.923 6.120 18.917 1.00 96.06 95 SER A C 1
ATOM 803 O O . SER A 1 95 ? -8.273 6.338 17.900 1.00 96.06 95 SER A O 1
ATOM 805 N N . GLN A 1 96 ? -8.747 4.999 19.626 1.00 95.25 96 GLN A N 1
ATOM 806 C CA . GLN A 1 96 ? -7.820 3.943 19.205 1.00 95.25 96 GLN A CA 1
ATOM 807 C C . GLN A 1 96 ? -8.222 3.326 17.860 1.00 95.25 96 GLN A C 1
ATOM 809 O O . GLN A 1 96 ? -7.360 3.082 17.018 1.00 95.25 96 GLN A O 1
ATOM 814 N N . TYR A 1 97 ? -9.513 3.072 17.644 1.00 94.62 97 TYR A N 1
ATOM 815 C CA . TYR A 1 97 ? -9.992 2.483 16.394 1.00 94.62 97 TYR A CA 1
ATOM 816 C C . TYR A 1 97 ? -10.007 3.477 15.230 1.00 94.62 97 TYR A C 1
ATOM 818 O O . TYR A 1 97 ? -9.710 3.078 14.106 1.00 94.62 97 TYR A O 1
ATOM 826 N N . GLU A 1 98 ? -10.308 4.751 15.482 1.00 95.75 98 GLU A N 1
ATOM 827 C CA . GLU A 1 98 ? -10.167 5.828 14.492 1.00 95.75 98 GLU A CA 1
ATOM 828 C C . GLU A 1 98 ? -8.712 5.935 14.033 1.00 95.75 98 GLU A C 1
ATOM 830 O O . GLU A 1 98 ? -8.437 5.799 12.841 1.00 95.75 98 GLU A O 1
ATOM 835 N N . TYR A 1 99 ? -7.773 6.001 14.982 1.00 96.75 99 TYR A N 1
ATOM 836 C CA . TYR A 1 99 ? -6.343 5.997 14.685 1.00 96.75 99 TYR A CA 1
ATOM 837 C C . TYR A 1 99 ? -5.906 4.757 13.893 1.00 96.75 99 TYR A C 1
ATOM 839 O O . TYR A 1 99 ? -5.145 4.867 12.936 1.00 96.75 99 TYR A O 1
ATOM 847 N N . GLN A 1 100 ? -6.390 3.563 14.249 1.00 96.44 100 GLN A N 1
ATOM 848 C CA . GLN A 1 100 ? -6.071 2.338 13.507 1.00 96.44 100 GLN A CA 1
ATOM 849 C C . GLN A 1 100 ? -6.558 2.383 12.055 1.00 96.44 100 GLN A C 1
ATOM 851 O O . GLN A 1 100 ? -5.851 1.908 11.166 1.00 96.44 100 GLN A O 1
ATOM 856 N N . ILE A 1 101 ? -7.751 2.930 11.802 1.00 96.88 101 ILE A N 1
ATOM 857 C CA . ILE A 1 101 ? -8.282 3.091 10.443 1.00 96.88 101 ILE A CA 1
ATOM 858 C C . ILE A 1 101 ? -7.432 4.099 9.670 1.00 96.88 101 ILE A C 1
ATOM 860 O O . ILE A 1 101 ? -6.980 3.783 8.571 1.00 96.88 101 ILE A O 1
ATOM 864 N N . GLU A 1 102 ? -7.189 5.274 10.248 1.00 97.25 102 GLU A N 1
ATOM 865 C CA . GLU A 1 102 ? -6.401 6.342 9.628 1.00 97.25 102 GLU A CA 1
ATOM 866 C C . GLU A 1 102 ? -4.981 5.880 9.307 1.00 97.25 102 GLU A C 1
ATOM 868 O O . GLU A 1 102 ? -4.533 5.997 8.166 1.00 97.25 102 GLU A O 1
ATOM 873 N N . SER A 1 103 ? -4.301 5.278 10.284 1.00 97.69 103 SER A N 1
ATOM 874 C CA . SER A 1 103 ? -2.954 4.733 10.128 1.00 97.69 103 SER A CA 1
ATOM 875 C C . SER A 1 103 ? -2.907 3.658 9.042 1.00 97.69 103 SER A C 1
ATOM 877 O O . SER A 1 103 ? -2.042 3.707 8.169 1.00 97.69 103 SER A O 1
ATOM 879 N N . MET A 1 104 ? -3.873 2.730 9.028 1.00 97.25 104 MET A N 1
ATOM 880 C CA . MET A 1 104 ? -3.952 1.683 8.007 1.00 97.25 104 MET A CA 1
ATOM 881 C C . MET A 1 104 ? -4.169 2.266 6.608 1.00 97.25 104 MET A C 1
ATOM 883 O O . MET A 1 104 ? -3.488 1.850 5.671 1.00 97.25 104 MET A O 1
ATOM 887 N N . VAL A 1 105 ? -5.085 3.226 6.449 1.00 97.44 105 VAL A N 1
ATOM 888 C CA . VAL A 1 105 ? -5.333 3.884 5.158 1.00 97.44 105 VAL A CA 1
ATOM 889 C C . VAL A 1 105 ? -4.084 4.624 4.696 1.00 97.44 105 VAL A C 1
ATOM 891 O O . VAL A 1 105 ? -3.628 4.392 3.580 1.00 97.44 105 VAL A O 1
ATOM 894 N N . HIS A 1 106 ? -3.495 5.447 5.562 1.00 97.69 106 HIS A N 1
ATOM 895 C CA . HIS A 1 106 ? -2.300 6.221 5.247 1.00 97.69 106 HIS A CA 1
ATOM 896 C C . HIS A 1 106 ? -1.131 5.320 4.826 1.00 97.69 106 HIS A C 1
ATOM 898 O O . HIS A 1 106 ? -0.543 5.523 3.764 1.00 97.69 106 HIS A O 1
ATOM 904 N N . GLU A 1 107 ? -0.845 4.267 5.597 1.00 97.81 107 GLU A N 1
ATOM 905 C CA . GLU A 1 107 ? 0.231 3.319 5.299 1.00 97.81 107 GLU A CA 1
ATOM 906 C C . GLU A 1 107 ? 0.007 2.606 3.958 1.00 97.81 107 GLU A C 1
ATOM 908 O O . GLU A 1 107 ? 0.935 2.454 3.164 1.00 97.81 107 GLU A O 1
ATOM 913 N N . LYS A 1 108 ? -1.217 2.137 3.688 1.00 96.56 108 LYS A N 1
ATOM 914 C CA . LYS A 1 108 ? -1.513 1.387 2.458 1.00 96.56 108 LYS A CA 1
ATOM 915 C C . LYS A 1 108 ? -1.539 2.278 1.222 1.00 96.56 108 LYS A C 1
ATOM 917 O O . LYS A 1 108 ? -1.120 1.807 0.165 1.00 96.56 108 LYS A O 1
ATOM 922 N N . THR A 1 109 ? -1.992 3.522 1.348 1.00 97.00 109 THR A N 1
ATOM 923 C CA . THR A 1 109 ? -1.927 4.511 0.268 1.00 97.00 109 THR A CA 1
ATOM 924 C C . THR A 1 109 ? -0.481 4.861 -0.048 1.00 97.00 109 THR A C 1
ATOM 926 O O . THR A 1 109 ? -0.046 4.616 -1.171 1.00 97.00 109 THR A O 1
ATOM 929 N N . GLY A 1 110 ? 0.300 5.268 0.958 1.00 97.75 110 GLY A N 1
ATOM 930 C CA . GLY A 1 110 ? 1.703 5.636 0.758 1.00 97.75 110 GLY A CA 1
ATOM 931 C C . GLY A 1 110 ? 2.560 4.484 0.225 1.00 97.75 110 GLY A C 1
ATOM 932 O O . GLY A 1 110 ? 3.410 4.690 -0.637 1.00 97.75 110 GLY A O 1
ATOM 933 N N . LYS A 1 111 ? 2.308 3.240 0.660 1.00 98.06 111 LYS A N 1
ATOM 934 C CA . LYS A 1 111 ? 3.002 2.061 0.111 1.00 98.06 111 LYS A CA 1
ATOM 935 C C . LYS A 1 111 ? 2.696 1.821 -1.364 1.00 98.06 111 LYS A C 1
ATOM 937 O O . LYS A 1 111 ? 3.603 1.431 -2.092 1.00 98.06 111 LYS A O 1
ATOM 942 N N . LEU A 1 112 ? 1.446 2.007 -1.800 1.00 98.06 112 LEU A N 1
ATOM 943 C CA . LEU A 1 112 ? 1.101 1.839 -3.213 1.00 98.06 112 LEU A CA 1
ATOM 944 C C . LEU A 1 112 ? 1.765 2.927 -4.058 1.00 98.06 112 LEU A C 1
ATOM 946 O O . LEU A 1 112 ? 2.374 2.602 -5.069 1.00 98.06 112 LEU A O 1
ATOM 950 N N . GLU A 1 113 ? 1.678 4.183 -3.624 1.00 98.00 113 GLU A N 1
ATOM 951 C CA . GLU A 1 113 ? 2.265 5.327 -4.329 1.00 98.00 113 GLU A CA 1
ATOM 952 C C . GLU A 1 113 ? 3.783 5.178 -4.461 1.00 98.00 113 GLU A C 1
ATOM 954 O O . GLU A 1 113 ? 4.305 5.215 -5.572 1.00 98.00 113 GLU A O 1
ATOM 959 N N . SER A 1 114 ? 4.477 4.890 -3.355 1.00 98.25 114 SER A N 1
ATOM 960 C CA . SER A 1 114 ? 5.927 4.666 -3.354 1.00 98.25 114 SER A CA 1
ATOM 961 C C . SER A 1 114 ? 6.336 3.497 -4.253 1.00 98.25 114 SER A C 1
ATOM 963 O O . SER A 1 114 ? 7.324 3.587 -4.979 1.00 98.25 114 SER A O 1
ATOM 965 N N . TRP A 1 115 ? 5.568 2.404 -4.252 1.00 98.38 115 TRP A N 1
ATOM 966 C CA . TRP A 1 115 ? 5.840 1.264 -5.126 1.00 98.38 115 TRP A CA 1
ATOM 967 C C . TRP A 1 115 ? 5.620 1.599 -6.611 1.00 98.38 115 TRP A C 1
ATOM 969 O O . TRP A 1 115 ? 6.433 1.207 -7.447 1.00 98.38 115 TRP A O 1
ATOM 979 N N . GLN A 1 116 ? 4.555 2.336 -6.948 1.00 98.50 116 GLN A N 1
ATOM 980 C CA . GLN A 1 116 ? 4.282 2.770 -8.323 1.00 98.50 116 GLN A CA 1
ATOM 981 C C . GLN A 1 116 ? 5.358 3.736 -8.832 1.00 98.50 116 GLN A C 1
ATOM 983 O O . GLN A 1 116 ? 5.811 3.605 -9.970 1.00 98.50 116 GLN A O 1
ATOM 988 N N . GLU A 1 117 ? 5.795 4.673 -7.990 1.00 98.56 117 GLU A N 1
ATOM 989 C CA . GLU A 1 117 ? 6.877 5.607 -8.303 1.00 98.56 117 GLU A CA 1
ATOM 990 C C . GLU A 1 117 ? 8.193 4.868 -8.577 1.00 98.56 117 GLU A C 1
ATOM 992 O O . GLU A 1 117 ? 8.830 5.096 -9.607 1.00 98.56 117 GLU A O 1
ATOM 997 N N . GLU A 1 118 ? 8.561 3.922 -7.711 1.00 98.62 118 GLU A N 1
ATOM 998 C CA . GLU A 1 118 ? 9.759 3.101 -7.881 1.00 98.62 118 GLU A CA 1
ATOM 999 C C . GLU A 1 118 ? 9.700 2.261 -9.167 1.00 98.62 118 GLU A C 1
ATOM 1001 O O . GLU A 1 118 ? 10.659 2.235 -9.940 1.00 98.62 118 GLU A O 1
ATOM 1006 N N . GLU A 1 119 ? 8.568 1.605 -9.448 1.00 98.50 119 GLU A N 1
ATOM 1007 C CA . GLU A 1 119 ? 8.399 0.806 -10.668 1.00 98.50 119 GLU A CA 1
ATOM 1008 C C . GLU A 1 119 ? 8.506 1.679 -11.931 1.00 98.50 119 GLU A C 1
ATOM 1010 O O . GLU A 1 119 ? 9.135 1.280 -12.918 1.00 98.50 119 GLU A O 1
ATOM 1015 N N . ALA A 1 120 ? 7.932 2.886 -11.901 1.00 98.56 120 ALA A N 1
ATOM 1016 C CA . ALA A 1 120 ? 8.033 3.845 -12.996 1.00 98.56 120 ALA A CA 1
ATOM 1017 C C . ALA A 1 120 ? 9.468 4.336 -13.201 1.00 98.56 120 ALA A C 1
ATOM 1019 O O . ALA A 1 120 ? 9.938 4.376 -14.342 1.00 98.56 120 ALA A O 1
ATOM 1020 N N . ARG A 1 121 ? 10.184 4.650 -12.115 1.00 98.56 121 ARG A N 1
ATOM 1021 C CA . ARG A 1 121 ? 11.597 5.035 -12.168 1.00 98.56 121 ARG A CA 1
ATOM 1022 C C . ARG A 1 121 ? 12.438 3.939 -12.817 1.00 98.56 121 ARG A C 1
ATOM 1024 O O . ARG A 1 121 ? 13.124 4.206 -13.800 1.00 98.56 121 ARG A O 1
ATOM 1031 N N . GLN A 1 122 ? 12.313 2.701 -12.343 1.00 98.69 122 GLN A N 1
ATOM 1032 C CA . GLN A 1 122 ? 13.069 1.563 -12.876 1.00 98.69 122 GLN A CA 1
ATOM 1033 C C . GLN A 1 122 ? 12.764 1.286 -14.351 1.00 98.69 122 GLN A C 1
ATOM 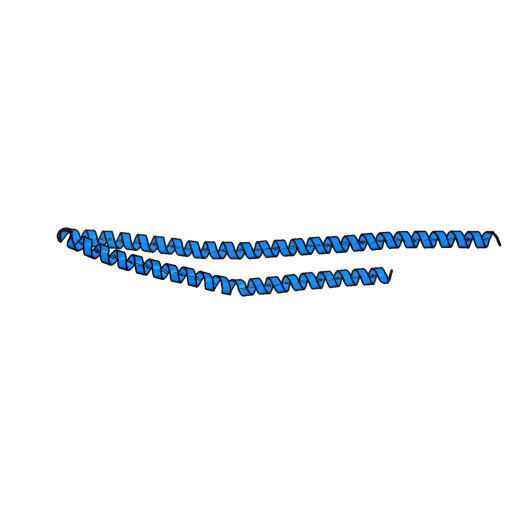1035 O O . GLN A 1 122 ? 13.658 0.920 -15.118 1.00 98.69 122 GLN A O 1
ATOM 1040 N N . LEU A 1 123 ? 11.502 1.428 -14.772 1.00 98.50 123 LEU A N 1
ATOM 1041 C CA . LEU A 1 123 ? 11.148 1.280 -16.181 1.00 98.50 123 LEU A CA 1
ATOM 1042 C C . LEU A 1 123 ? 11.803 2.374 -17.030 1.00 98.50 123 LEU A C 1
ATOM 1044 O O . LEU A 1 123 ? 12.383 2.057 -18.067 1.00 98.50 123 LEU A O 1
ATOM 1048 N N . ASN A 1 124 ? 11.737 3.629 -16.587 1.00 98.25 124 ASN A N 1
ATOM 1049 C CA . ASN A 1 124 ? 12.322 4.757 -17.307 1.00 98.25 124 ASN A CA 1
ATOM 1050 C C . ASN A 1 124 ? 13.844 4.627 -17.427 1.00 98.25 124 ASN A C 1
ATOM 1052 O O . ASN A 1 124 ? 14.378 4.793 -18.520 1.00 98.25 124 ASN A O 1
ATOM 1056 N N . GLU A 1 125 ? 14.534 4.266 -16.343 1.00 98.56 125 GLU A N 1
ATOM 1057 C CA . GLU A 1 125 ? 15.983 4.026 -16.348 1.00 98.56 125 GLU A CA 1
ATOM 1058 C C . GLU A 1 125 ? 16.370 2.910 -17.324 1.00 98.56 125 GLU A C 1
ATOM 1060 O O . GLU A 1 125 ? 17.318 3.052 -18.099 1.00 98.56 125 GLU A O 1
ATOM 1065 N N . ARG A 1 126 ? 15.607 1.808 -17.337 1.00 98.38 126 ARG A N 1
ATOM 1066 C CA . ARG A 1 126 ? 15.837 0.699 -18.269 1.00 98.38 126 ARG A CA 1
ATOM 1067 C C . ARG A 1 126 ? 15.660 1.137 -19.723 1.00 98.38 126 ARG A C 1
ATOM 1069 O O . ARG A 1 126 ? 16.538 0.871 -20.537 1.00 98.38 126 ARG A O 1
ATOM 1076 N N . LEU A 1 127 ? 14.559 1.819 -20.042 1.00 97.94 127 LEU A N 1
ATOM 1077 C CA . LEU A 1 127 ? 14.260 2.277 -21.404 1.00 97.94 127 LEU A CA 1
ATOM 1078 C C . LEU A 1 127 ? 15.279 3.317 -21.893 1.00 97.94 127 LEU A C 1
ATOM 1080 O O . LEU A 1 127 ? 15.679 3.278 -23.056 1.00 97.94 127 LEU A O 1
ATOM 1084 N N . ALA A 1 128 ? 15.737 4.208 -21.008 1.00 97.12 128 ALA A N 1
ATOM 1085 C CA . ALA A 1 128 ? 16.800 5.163 -21.312 1.00 97.12 128 ALA A CA 1
ATOM 1086 C C . ALA A 1 128 ? 18.114 4.445 -21.646 1.00 97.12 128 ALA A C 1
ATOM 1088 O O . ALA A 1 128 ? 18.717 4.715 -22.682 1.00 97.12 128 ALA A O 1
ATOM 1089 N N . LYS A 1 129 ? 18.503 3.457 -20.831 1.00 98.06 129 LYS A N 1
ATOM 1090 C CA . LYS A 1 129 ? 19.701 2.647 -21.078 1.00 98.06 129 LYS A CA 1
ATOM 1091 C C . LYS A 1 129 ? 19.631 1.887 -22.405 1.00 98.06 129 LYS A C 1
ATOM 1093 O O . LYS A 1 129 ? 20.616 1.861 -23.136 1.00 98.06 129 LYS A O 1
ATOM 1098 N N . GLU A 1 130 ? 18.490 1.280 -22.725 1.00 96.94 130 GLU A N 1
ATOM 1099 C CA . GLU A 1 130 ? 18.281 0.592 -24.008 1.00 96.94 130 GLU A CA 1
ATOM 1100 C C . GLU A 1 130 ? 18.411 1.559 -25.198 1.00 96.94 130 GLU A C 1
ATOM 1102 O O . GLU A 1 130 ? 19.038 1.230 -26.207 1.00 96.94 130 GLU A O 1
ATOM 1107 N N . LEU A 1 131 ? 17.868 2.775 -25.073 1.00 95.94 131 LEU A N 1
ATOM 1108 C CA . LEU A 1 131 ? 17.977 3.805 -26.104 1.00 95.94 131 LEU A CA 1
ATOM 1109 C C . LEU A 1 131 ? 19.426 4.273 -26.301 1.00 95.94 131 LEU A C 1
ATOM 1111 O O . LEU A 1 131 ? 19.859 4.455 -27.439 1.00 95.94 131 LEU A O 1
ATOM 1115 N N . ASP A 1 132 ? 20.177 4.462 -25.219 1.00 96.62 132 ASP A N 1
ATOM 1116 C CA . ASP A 1 132 ? 21.582 4.870 -25.299 1.00 96.62 132 ASP A CA 1
ATOM 1117 C C . ASP A 1 132 ? 22.446 3.776 -25.933 1.00 96.62 132 ASP A C 1
ATOM 1119 O O . ASP A 1 132 ? 23.247 4.061 -26.824 1.00 96.62 132 ASP A O 1
ATOM 1123 N N . GLN A 1 133 ? 22.205 2.509 -25.587 1.00 97.12 133 GLN A N 1
ATOM 1124 C CA . GLN A 1 133 ? 22.859 1.368 -26.235 1.00 97.12 133 GLN A CA 1
ATOM 1125 C C . GLN A 1 133 ? 22.570 1.310 -27.741 1.00 97.12 133 GLN A C 1
ATOM 1127 O O . GLN A 1 133 ? 23.482 1.049 -28.531 1.00 97.12 133 GLN A O 1
ATOM 1132 N N . LEU A 1 134 ? 21.328 1.585 -28.156 1.00 95.94 134 LEU A N 1
ATOM 1133 C CA . LEU A 1 134 ? 20.972 1.649 -29.573 1.00 95.94 134 LEU A CA 1
ATOM 1134 C C . LEU A 1 134 ? 21.723 2.781 -30.287 1.00 95.94 134 LEU A C 1
ATOM 1136 O O . LEU A 1 134 ? 22.309 2.554 -31.346 1.00 95.94 134 LEU A O 1
ATOM 1140 N N . LYS A 1 135 ? 21.766 3.980 -29.697 1.00 94.94 135 LYS A N 1
ATOM 1141 C CA . LYS A 1 135 ? 22.501 5.123 -30.263 1.00 94.94 135 LYS A CA 1
ATOM 1142 C C . LYS A 1 135 ? 23.991 4.825 -30.406 1.00 94.94 135 LYS A C 1
ATOM 1144 O O . LYS A 1 135 ? 24.572 5.105 -31.454 1.00 94.94 135 LYS A O 1
ATOM 1149 N N . GLU A 1 136 ? 24.611 4.234 -29.386 1.00 96.62 136 GLU A N 1
ATOM 1150 C CA . GLU A 1 136 ? 26.017 3.825 -29.438 1.00 96.62 136 GLU A CA 1
ATOM 1151 C C . GLU A 1 136 ? 26.275 2.809 -30.553 1.00 96.62 136 GLU A C 1
ATOM 1153 O O . GLU A 1 136 ? 27.275 2.900 -31.271 1.00 96.62 136 GLU A O 1
ATOM 1158 N N . TYR A 1 137 ? 25.376 1.838 -30.713 1.00 94.81 137 TYR A N 1
ATOM 1159 C CA . TYR A 1 137 ? 25.472 0.832 -31.762 1.00 94.81 137 TYR A CA 1
ATOM 1160 C C . TYR A 1 137 ? 25.371 1.455 -33.161 1.00 94.81 137 TYR A C 1
ATOM 1162 O O . TYR A 1 137 ? 26.223 1.199 -34.016 1.00 94.81 137 TYR A O 1
ATOM 1170 N N . GLN A 1 138 ? 24.393 2.335 -33.378 1.00 93.50 138 GLN A N 1
ATOM 1171 C CA . GLN A 1 138 ? 24.210 3.048 -34.644 1.00 93.50 138 GLN A CA 1
ATOM 1172 C C . GLN A 1 138 ? 25.401 3.959 -34.972 1.00 93.50 138 GLN A C 1
ATOM 1174 O O . GLN A 1 138 ? 25.850 3.998 -36.121 1.00 93.50 138 GLN A O 1
ATOM 1179 N N . ALA A 1 139 ? 25.966 4.640 -33.968 1.00 94.56 139 ALA A N 1
ATOM 1180 C CA . ALA A 1 139 ? 27.168 5.455 -34.128 1.00 94.56 139 ALA A CA 1
ATOM 1181 C C . ALA A 1 139 ? 28.375 4.609 -34.569 1.00 94.56 139 ALA A C 1
ATOM 1183 O O . ALA A 1 139 ? 29.057 4.960 -35.534 1.00 94.56 139 ALA A O 1
ATOM 1184 N N . LYS A 1 140 ? 28.604 3.454 -33.924 1.00 95.12 140 LYS A N 1
ATOM 1185 C CA . LYS A 1 140 ? 29.673 2.513 -34.304 1.00 95.12 140 LYS A CA 1
ATOM 1186 C C . LYS A 1 140 ? 29.502 2.004 -35.734 1.00 95.12 140 LYS A C 1
ATOM 1188 O O . LYS A 1 140 ? 30.470 1.995 -36.492 1.00 95.12 140 LYS A O 1
ATOM 1193 N N . GLN A 1 141 ? 28.284 1.625 -36.121 1.00 92.44 141 GLN A N 1
ATOM 1194 C CA . GLN A 1 141 ? 28.000 1.190 -37.489 1.00 92.44 141 GLN A CA 1
ATOM 1195 C C . GLN A 1 141 ? 28.261 2.293 -38.520 1.00 92.44 141 GLN A C 1
ATOM 1197 O O . GLN A 1 141 ? 28.833 2.016 -39.573 1.00 92.44 141 GLN A O 1
ATOM 1202 N N . ARG A 1 142 ? 27.865 3.541 -38.230 1.00 92.25 142 ARG A N 1
ATOM 1203 C CA . ARG A 1 142 ? 28.107 4.675 -39.135 1.00 92.25 142 ARG A CA 1
ATOM 1204 C C . ARG A 1 142 ? 29.605 4.861 -39.396 1.00 92.25 142 ARG A C 1
ATOM 1206 O O . ARG A 1 142 ? 30.004 4.893 -40.555 1.00 92.25 142 ARG A O 1
ATOM 1213 N N . ILE A 1 143 ? 30.422 4.877 -38.340 1.00 93.56 143 ILE A N 1
ATOM 1214 C CA . ILE A 1 143 ? 31.886 5.009 -38.450 1.00 93.56 143 ILE A CA 1
ATOM 1215 C C . ILE A 1 143 ? 32.490 3.851 -39.263 1.00 93.56 143 ILE A C 1
ATOM 1217 O O . ILE A 1 143 ? 33.367 4.053 -40.099 1.00 93.56 143 ILE A O 1
ATOM 12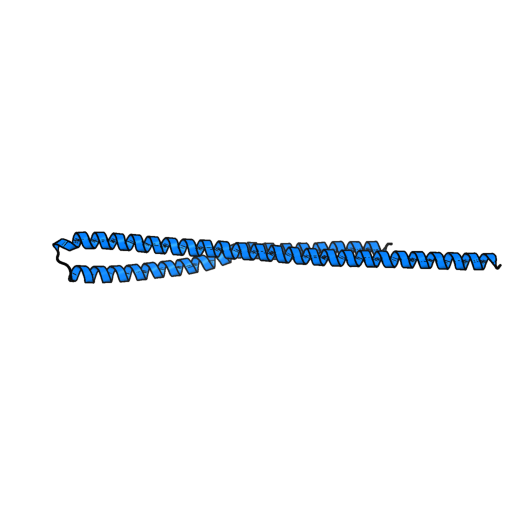21 N N . GLN A 1 144 ? 32.029 2.615 -39.045 1.00 92.25 144 GLN A N 1
ATOM 1222 C CA . GLN A 1 144 ? 32.507 1.451 -39.804 1.00 92.25 144 GLN A CA 1
ATOM 1223 C C . GLN A 1 144 ? 32.164 1.539 -41.298 1.00 92.25 144 GLN A C 1
ATOM 1225 O O . GLN A 1 144 ? 32.997 1.188 -42.139 1.00 92.25 144 GLN A O 1
ATOM 1230 N N . LEU A 1 145 ? 30.962 2.014 -41.631 1.00 90.25 145 LEU A N 1
ATOM 1231 C CA . LEU A 1 145 ? 30.532 2.219 -43.014 1.00 90.25 145 LEU A CA 1
ATOM 1232 C C . LEU A 1 145 ? 31.354 3.314 -43.700 1.00 90.25 145 LEU A C 1
ATOM 1234 O O . LEU A 1 145 ? 31.839 3.082 -44.803 1.00 90.25 145 LEU A O 1
ATOM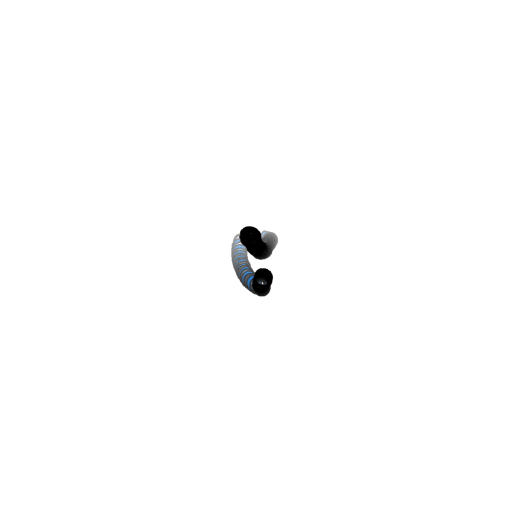 1238 N N . GLU A 1 146 ? 31.569 4.455 -43.039 1.00 91.50 146 GLU A N 1
ATOM 1239 C CA . GLU A 1 146 ? 32.413 5.550 -43.547 1.00 91.50 146 GLU A CA 1
ATOM 1240 C C . GLU A 1 146 ? 33.838 5.059 -43.839 1.00 91.50 146 GLU A C 1
ATOM 1242 O O . GLU A 1 146 ? 34.309 5.168 -44.971 1.00 91.50 146 GLU A O 1
ATOM 1247 N N . ASN A 1 147 ? 34.465 4.366 -42.883 1.00 92.62 147 ASN A N 1
ATOM 1248 C CA . ASN A 1 147 ? 35.793 3.771 -43.069 1.00 92.62 147 ASN A CA 1
ATOM 1249 C C . ASN A 1 147 ? 35.853 2.773 -44.238 1.00 92.62 147 ASN A C 1
ATOM 1251 O O . ASN A 1 147 ? 36.877 2.651 -44.910 1.00 92.62 147 ASN A O 1
ATOM 1255 N N . THR A 1 148 ? 34.781 2.011 -44.464 1.00 90.56 148 THR A N 1
ATOM 1256 C CA . THR A 1 148 ? 34.714 1.039 -45.565 1.00 90.56 148 THR A CA 1
ATOM 1257 C C . THR A 1 148 ? 34.587 1.749 -46.910 1.00 90.56 148 THR A C 1
ATOM 1259 O O . THR A 1 148 ? 35.289 1.393 -47.856 1.00 90.56 148 THR A O 1
ATOM 1262 N N . ILE A 1 149 ? 33.742 2.780 -46.989 1.00 90.56 149 ILE A N 1
ATOM 1263 C CA . ILE A 1 149 ? 33.570 3.610 -48.187 1.00 90.56 149 ILE A CA 1
ATOM 1264 C C . ILE A 1 149 ? 34.888 4.297 -48.555 1.00 90.56 149 ILE A C 1
ATOM 1266 O O . ILE A 1 149 ? 35.277 4.267 -49.723 1.00 90.56 149 ILE A 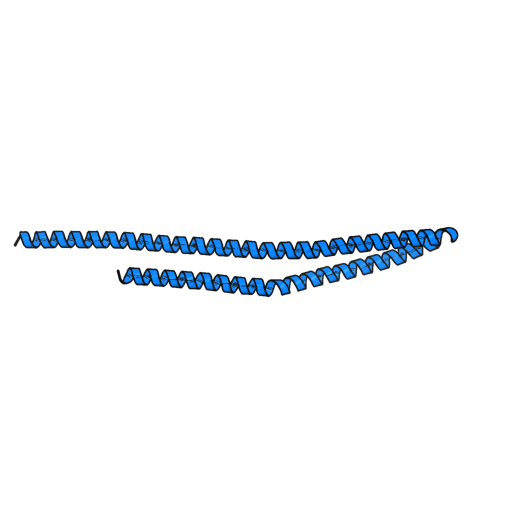O 1
ATOM 1270 N N . ASP A 1 150 ? 35.602 4.856 -47.578 1.00 90.94 150 ASP A N 1
ATOM 1271 C CA . ASP A 1 150 ? 36.882 5.529 -47.810 1.00 90.94 150 ASP A CA 1
ATOM 1272 C C . ASP A 1 150 ? 37.959 4.563 -48.308 1.00 90.94 150 ASP A C 1
ATOM 1274 O O . ASP A 1 150 ? 38.656 4.860 -49.280 1.00 90.94 150 ASP A O 1
ATOM 1278 N N . LYS A 1 151 ? 38.048 3.361 -47.722 1.00 91.19 151 LYS A N 1
ATOM 1279 C CA . LYS A 1 151 ? 38.945 2.305 -48.218 1.00 91.19 151 LYS A CA 1
ATOM 1280 C C . LYS A 1 151 ? 38.643 1.944 -49.668 1.00 91.19 151 LYS A C 1
ATOM 1282 O O . LYS A 1 151 ? 39.557 1.930 -50.486 1.00 91.19 151 LYS A O 1
ATOM 1287 N N . VAL A 1 152 ? 37.374 1.691 -49.995 1.00 91.44 152 VAL A N 1
ATOM 1288 C CA . VAL A 1 152 ? 36.959 1.352 -51.366 1.00 91.44 152 VAL A CA 1
ATOM 1289 C C . VAL A 1 152 ? 37.286 2.494 -52.328 1.00 91.44 152 VAL A C 1
ATOM 1291 O O . VAL A 1 152 ? 37.828 2.239 -53.400 1.00 91.44 152 VAL A O 1
ATOM 1294 N N . ARG A 1 153 ? 37.031 3.751 -51.944 1.00 90.06 153 ARG A N 1
ATOM 1295 C CA . ARG A 1 153 ? 37.388 4.930 -52.748 1.00 90.06 153 ARG A CA 1
ATOM 1296 C C . ARG A 1 153 ? 38.880 4.994 -53.052 1.00 90.06 153 ARG A C 1
ATOM 1298 O O . ARG A 1 153 ? 39.242 5.176 -54.211 1.00 90.06 153 ARG A O 1
ATOM 1305 N N . ILE A 1 154 ? 39.730 4.815 -52.041 1.00 91.06 154 ILE A N 1
ATOM 1306 C CA . ILE A 1 154 ? 41.190 4.819 -52.207 1.00 91.06 154 ILE A CA 1
ATOM 1307 C C . ILE A 1 154 ? 41.625 3.672 -53.123 1.00 91.06 154 ILE A C 1
ATOM 1309 O O . ILE A 1 154 ? 42.389 3.895 -54.058 1.00 91.06 154 ILE A O 1
ATOM 1313 N N . THR A 1 155 ? 41.117 2.456 -52.902 1.00 90.19 155 THR A N 1
ATOM 1314 C CA . THR A 1 155 ? 41.444 1.292 -53.739 1.00 90.19 155 THR A CA 1
ATOM 1315 C C . THR A 1 155 ? 41.055 1.514 -55.198 1.00 90.19 155 THR A C 1
ATOM 1317 O O . THR A 1 155 ? 41.853 1.237 -56.089 1.00 90.19 155 THR A O 1
ATOM 1320 N N . VAL A 1 156 ? 39.859 2.049 -55.452 1.00 89.31 156 VAL A N 1
ATOM 1321 C CA . VAL A 1 156 ? 39.394 2.364 -56.808 1.00 89.31 156 VAL A CA 1
ATOM 1322 C C . VAL A 1 156 ? 40.269 3.445 -57.443 1.00 89.31 156 VAL A C 1
ATOM 1324 O O . VAL A 1 156 ? 40.705 3.276 -58.577 1.00 89.31 156 VAL A O 1
ATOM 1327 N N . MET A 1 157 ? 40.589 4.521 -56.719 1.00 88.62 157 MET A N 1
ATOM 1328 C CA . MET A 1 157 ? 41.460 5.591 -57.219 1.00 88.62 157 MET A CA 1
ATOM 1329 C C . MET A 1 157 ? 42.851 5.065 -57.597 1.00 88.62 157 MET A C 1
ATOM 1331 O O . MET A 1 157 ? 43.347 5.365 -58.679 1.00 88.62 157 MET A O 1
ATOM 1335 N N . LEU A 1 158 ? 43.456 4.233 -56.744 1.00 88.00 158 LEU A N 1
ATOM 1336 C CA . LEU A 1 158 ? 44.742 3.598 -57.033 1.00 88.00 158 LEU A CA 1
ATOM 1337 C C . LEU A 1 158 ? 44.660 2.668 -58.248 1.00 88.00 158 LEU A C 1
ATOM 1339 O O . LEU A 1 158 ? 45.582 2.659 -59.055 1.00 88.00 158 LEU A O 1
ATOM 1343 N N . ALA A 1 159 ? 43.573 1.912 -58.414 1.00 85.25 159 ALA A N 1
ATOM 1344 C CA . ALA A 1 159 ? 43.386 1.066 -59.592 1.00 85.25 159 ALA A CA 1
ATOM 1345 C C . ALA A 1 159 ? 43.304 1.894 -60.888 1.00 85.25 159 ALA A C 1
ATOM 1347 O O . ALA A 1 159 ? 43.913 1.513 -61.880 1.00 85.25 159 ALA A O 1
ATOM 1348 N N . PHE A 1 160 ? 42.629 3.048 -60.865 1.00 81.00 160 PHE A N 1
ATOM 1349 C CA . PHE A 1 160 ? 42.566 3.962 -62.012 1.00 81.00 160 PHE A CA 1
ATOM 1350 C C . PHE A 1 160 ? 43.900 4.647 -62.331 1.00 81.00 160 PHE A C 1
ATOM 1352 O O . PHE A 1 160 ? 44.155 4.929 -63.491 1.00 81.00 160 PHE A O 1
ATOM 1359 N N . MET A 1 161 ? 44.745 4.926 -61.335 1.00 80.06 161 MET A N 1
ATOM 1360 C CA . MET A 1 161 ? 46.056 5.560 -61.556 1.00 80.06 161 MET A CA 1
ATOM 1361 C C . MET A 1 161 ? 47.136 4.591 -62.063 1.00 80.06 161 MET A C 1
ATOM 1363 O O . MET A 1 161 ? 48.185 5.044 -62.512 1.00 80.06 161 MET A O 1
ATOM 1367 N N . ASN A 1 162 ? 46.908 3.279 -61.957 1.00 68.56 162 ASN A N 1
ATOM 1368 C CA . ASN A 1 162 ? 47.821 2.230 -62.429 1.00 68.56 162 ASN A CA 1
ATOM 1369 C C . ASN A 1 162 ? 47.407 1.631 -63.794 1.00 68.56 162 ASN A C 1
ATOM 1371 O O . ASN A 1 162 ? 47.966 0.612 -64.202 1.00 68.56 162 ASN A O 1
ATOM 1375 N N . LEU A 1 163 ? 46.428 2.243 -64.470 1.00 57.22 163 LEU A N 1
ATOM 1376 C CA . LEU A 1 163 ? 45.940 1.943 -65.824 1.00 57.22 163 LEU A CA 1
ATOM 1377 C C . LEU A 1 163 ? 46.298 3.104 -66.758 1.00 57.22 163 LEU A C 1
ATOM 1379 O O . LEU A 1 163 ? 46.640 2.814 -67.925 1.00 57.22 163 LEU A O 1
#

Foldseek 3Di:
DVVLVVVLVVLVVVLVVVLVVLVVVLVVCVVCVVVVLVVVLVVLVVVLVVVLVVLVVVLVVVLVVVCVVDDPVCNVVVVVVSVVVSVVVNVVSVVVSVCVSVVVSVVVVVVSVVVSVVVSVVSVVVSVVVSVVSVVVVVVVVVVVVVVVVVVVVVVVVVVVVD

Sequence (163 aa):
IIQHDAESSNQTEYTRRKTDDLRKRHAIQSRQQPRELKLKEAQIRKQFRQAVKTQTRQFKLYQTQLMQAAPKEEHKEIATQLKEKQKHRIALLTSQYEYQIESMVHEKTGKLESWQEEEARQLNERLAKELDQLKEYQAKQRIQLENTIDKVRITVMLAFMNL

Radius of gyration: 37.35 Å; chains: 1; bounding box: 75×16×117 Å

Organism: Strongylus vulgaris (NCBI:txid40348)

InterPro domains:
  IPR051234 TAO Serine/Threonine-Protein Kinase [PTHR47167] (3-151)

Secondary structure (DSSP, 8-state):
-HHHHHHHHHHHHHHHHHHHHHHHHHHHHHHHHHHHHHHHHHHHHHHHHHHHHHHHHHHHHHHHHHHHHS-GGGHHHHHHHHHHHHHHHHHHHHHHHHHHHHHHHHHHHHHHHHHHHHHHHHHHHHHHHHHHHHHHHHHHHHHHHHHHHHHHHHHHHHHHHT-

pLDDT: mean 94.0, std 5.86, range [57.22, 98.69]